Protein AF-A0A699Z373-F1 (afdb_monomer_lite)

Sequence (74 aa):
MFGQQAAAAPGTRSVPYQKIVEKDGTNSANGQPATATFLTITAMPAYLSKSMEELRWEDYQPWFGRTAAAVFTA

Radius of gyration: 19.25 Å; chains: 1; bounding box: 43×32×58 Å

Organism: Haematococcus lacustris (NCBI:txid44745)

Structure (mmCIF, N/CA/C/O backbone):
data_AF-A0A699Z373-F1
#
_entry.id   AF-A0A699Z373-F1
#
loop_
_atom_site.group_PDB
_atom_site.id
_atom_site.type_symbol
_atom_site.label_atom_id
_atom_site.label_alt_id
_atom_site.label_comp_id
_atom_site.label_asym_id
_atom_site.label_entity_id
_atom_site.label_seq_id
_atom_site.pdbx_PDB_ins_code
_atom_site.Cartn_x
_atom_site.Cartn_y
_atom_site.Cartn_z
_atom_site.occupancy
_atom_site.B_iso_or_equiv
_atom_site.auth_seq_id
_atom_site.auth_comp_id
_atom_site.auth_asym_id
_atom_site.auth_atom_id
_atom_site.pdbx_PDB_model_num
ATOM 1 N N . MET A 1 1 ? 12.373 -23.477 -19.293 1.00 37.72 1 MET A N 1
ATOM 2 C CA . MET A 1 1 ? 11.721 -22.275 -19.851 1.00 37.72 1 MET A CA 1
ATOM 3 C C . MET A 1 1 ? 11.263 -21.412 -18.678 1.00 37.72 1 MET A C 1
ATOM 5 O O . MET A 1 1 ? 10.169 -21.632 -18.181 1.00 37.72 1 MET A O 1
ATOM 9 N N . PHE A 1 2 ? 12.117 -20.526 -18.156 1.00 44.00 2 PHE A N 1
ATOM 10 C CA . PHE A 1 2 ? 11.673 -19.512 -17.188 1.00 44.00 2 PHE A CA 1
ATOM 11 C C . PHE A 1 2 ? 11.066 -18.355 -17.982 1.00 44.00 2 PHE A C 1
ATOM 13 O O . PHE A 1 2 ? 11.667 -17.903 -18.954 1.00 44.00 2 PHE A O 1
ATOM 20 N N . GLY A 1 3 ? 9.825 -18.010 -17.636 1.00 49.75 3 GLY A N 1
ATOM 21 C CA . GLY A 1 3 ? 8.926 -17.182 -18.433 1.00 49.75 3 GLY A CA 1
ATOM 22 C C . GLY A 1 3 ? 9.489 -15.808 -18.781 1.00 49.75 3 GLY A C 1
ATOM 23 O O . GLY A 1 3 ? 10.278 -15.237 -18.033 1.00 49.75 3 GLY A O 1
ATOM 24 N N . GLN A 1 4 ? 9.054 -15.295 -19.934 1.00 47.72 4 GLN A N 1
ATOM 25 C CA . GLN A 1 4 ? 9.276 -13.915 -20.360 1.00 47.72 4 GLN A CA 1
ATOM 26 C C . GLN A 1 4 ? 9.003 -12.963 -19.192 1.00 47.72 4 GLN A C 1
ATOM 28 O O . GLN A 1 4 ? 7.879 -12.895 -18.695 1.00 47.72 4 GLN A O 1
ATOM 33 N N . GLN A 1 5 ? 10.035 -12.239 -18.749 1.00 55.47 5 GLN A N 1
ATOM 34 C CA . GLN A 1 5 ? 9.858 -11.127 -17.825 1.00 55.47 5 GLN A CA 1
ATOM 35 C C . GLN A 1 5 ? 8.950 -10.099 -18.505 1.00 55.47 5 GLN A C 1
ATOM 37 O O . GLN A 1 5 ? 9.314 -9.511 -19.524 1.00 55.47 5 GLN A O 1
ATOM 42 N N . ALA A 1 6 ? 7.750 -9.913 -17.953 1.00 55.88 6 ALA A N 1
ATOM 43 C CA . ALA A 1 6 ? 6.905 -8.780 -18.292 1.00 55.88 6 ALA A CA 1
ATOM 44 C C . ALA A 1 6 ? 7.690 -7.482 -18.044 1.00 55.88 6 ALA A C 1
ATOM 46 O O . ALA A 1 6 ? 8.556 -7.438 -17.166 1.00 55.88 6 ALA A O 1
ATOM 47 N N . ALA A 1 7 ? 7.407 -6.441 -18.832 1.00 59.31 7 ALA A N 1
ATOM 48 C CA . ALA A 1 7 ? 8.057 -5.142 -18.694 1.00 59.31 7 ALA A CA 1
ATOM 49 C C . ALA A 1 7 ? 8.073 -4.700 -17.222 1.00 59.31 7 ALA A C 1
ATOM 51 O O . ALA A 1 7 ? 7.055 -4.797 -16.535 1.00 59.31 7 ALA A O 1
ATOM 52 N N . ALA A 1 8 ? 9.237 -4.252 -16.746 1.00 62.31 8 ALA A N 1
ATOM 53 C CA . ALA A 1 8 ? 9.435 -3.868 -15.356 1.00 62.31 8 ALA A CA 1
ATOM 54 C C . ALA A 1 8 ? 8.378 -2.846 -14.919 1.00 62.31 8 ALA A C 1
ATOM 56 O O . ALA A 1 8 ? 8.312 -1.739 -15.459 1.00 62.31 8 ALA A O 1
ATOM 57 N N . ALA A 1 9 ? 7.545 -3.226 -13.951 1.00 73.94 9 ALA A N 1
ATOM 58 C CA . ALA A 1 9 ? 6.609 -2.299 -13.343 1.00 73.94 9 ALA A CA 1
ATOM 59 C C . ALA A 1 9 ? 7.388 -1.221 -12.558 1.00 73.94 9 ALA A C 1
ATOM 61 O O . ALA A 1 9 ? 8.504 -1.477 -12.104 1.00 73.94 9 ALA A O 1
ATOM 62 N N . PRO A 1 10 ? 6.833 -0.009 -12.396 1.00 79.19 10 PRO A N 1
ATOM 63 C CA . PRO A 1 10 ? 7.550 1.138 -11.828 1.00 79.19 10 PRO A CA 1
ATOM 64 C C . PRO A 1 10 ? 7.946 1.040 -10.337 1.00 79.19 10 PRO A C 1
ATOM 66 O O . PRO A 1 10 ? 8.431 2.032 -9.790 1.00 79.19 10 PRO A O 1
ATOM 69 N N . GLY A 1 11 ? 7.779 -0.112 -9.672 1.00 88.00 11 GLY A N 1
ATOM 70 C CA . GLY A 1 11 ? 8.152 -0.303 -8.269 1.00 88.00 11 GLY A CA 1
ATOM 71 C C . GLY A 1 11 ? 7.501 0.737 -7.359 1.00 88.00 11 GLY A C 1
ATOM 72 O O . GLY A 1 11 ? 6.330 1.099 -7.530 1.00 88.00 11 GLY A O 1
ATOM 73 N N . THR A 1 12 ? 8.279 1.279 -6.422 1.00 91.00 12 THR A N 1
ATOM 74 C CA . THR A 1 12 ? 7.811 2.313 -5.482 1.00 91.00 12 THR A CA 1
ATOM 75 C C . THR A 1 12 ? 7.715 3.713 -6.093 1.00 91.00 12 THR A C 1
ATOM 77 O O . THR A 1 12 ? 7.199 4.633 -5.460 1.00 91.00 12 THR A O 1
ATOM 80 N N . ARG A 1 13 ? 8.169 3.907 -7.337 1.00 88.75 13 ARG A N 1
ATOM 81 C CA . ARG A 1 13 ? 8.226 5.226 -7.996 1.00 88.75 13 ARG A CA 1
ATOM 82 C C . ARG A 1 13 ? 6.892 5.680 -8.596 1.00 88.75 13 ARG A C 1
ATOM 84 O O . ARG A 1 13 ? 6.828 6.753 -9.187 1.00 88.75 13 ARG A O 1
ATOM 91 N N . SER A 1 14 ? 5.840 4.877 -8.454 1.00 87.88 14 SER A N 1
ATOM 92 C CA . SER A 1 14 ? 4.520 5.133 -9.047 1.00 87.88 14 SER A CA 1
ATOM 93 C C . SER A 1 14 ? 3.751 6.242 -8.324 1.00 87.88 14 SER A C 1
ATOM 95 O O . SER A 1 14 ? 3.131 7.092 -8.958 1.00 87.88 14 SER A O 1
ATOM 97 N N . VAL A 1 15 ? 3.780 6.223 -6.989 1.00 92.69 15 VAL A N 1
ATOM 98 C CA . VAL A 1 15 ? 3.041 7.136 -6.104 1.00 92.69 15 VAL A CA 1
ATOM 99 C C . VAL A 1 15 ? 3.942 7.523 -4.924 1.00 92.69 15 VAL A C 1
ATOM 101 O O . VAL A 1 15 ? 4.547 6.623 -4.333 1.00 92.69 15 VAL A O 1
ATOM 104 N N . PRO A 1 16 ? 4.027 8.817 -4.545 1.00 94.94 16 PRO A N 1
ATOM 105 C CA . PRO A 1 16 ? 4.793 9.257 -3.380 1.00 94.94 16 PRO A CA 1
ATOM 106 C C . PRO A 1 16 ? 4.343 8.574 -2.090 1.00 94.94 16 PRO A C 1
ATOM 108 O O . PRO A 1 16 ? 3.148 8.384 -1.868 1.00 94.94 16 PRO A O 1
ATOM 111 N N . TYR A 1 17 ? 5.297 8.255 -1.214 1.00 95.62 17 TYR A N 1
ATOM 112 C CA . TYR A 1 17 ? 4.993 7.644 0.075 1.00 95.62 17 TYR A CA 1
ATOM 113 C C . TYR A 1 17 ? 4.071 8.530 0.921 1.00 95.62 17 TYR A C 1
ATOM 115 O O . TYR A 1 17 ? 4.308 9.728 1.096 1.00 95.62 17 TYR A O 1
ATOM 123 N N . GLN A 1 18 ? 3.061 7.901 1.512 1.00 96.31 18 GLN A N 1
ATOM 124 C CA . GLN A 1 18 ? 2.181 8.509 2.493 1.00 96.31 18 GLN A CA 1
ATOM 125 C C . GLN A 1 18 ? 1.954 7.518 3.634 1.00 96.31 18 GLN A C 1
ATOM 127 O O . GLN A 1 18 ? 1.671 6.345 3.397 1.00 96.31 18 GLN A O 1
ATOM 132 N N . LYS A 1 19 ? 2.050 7.996 4.880 1.00 96.31 19 LYS A N 1
ATOM 133 C CA . LYS A 1 19 ? 1.640 7.197 6.040 1.00 96.31 19 LYS A CA 1
ATOM 134 C C . LYS A 1 19 ? 0.139 6.923 5.965 1.00 96.31 19 LYS A C 1
ATOM 136 O O . LYS A 1 19 ? -0.636 7.834 5.672 1.00 96.31 19 LYS A O 1
ATOM 141 N N . ILE A 1 20 ? -0.265 5.705 6.288 1.00 96.75 20 ILE A N 1
ATOM 142 C CA . ILE A 1 20 ? -1.678 5.333 6.325 1.00 96.75 20 ILE A CA 1
ATOM 143 C C . ILE A 1 20 ? -2.148 5.373 7.775 1.00 96.75 20 ILE A C 1
ATOM 145 O O . ILE A 1 20 ? -1.456 4.893 8.671 1.00 96.75 20 ILE A O 1
ATOM 149 N N . VAL A 1 21 ? -3.296 6.004 8.014 1.00 95.12 21 VAL A N 1
ATOM 150 C CA . VAL A 1 21 ? -3.932 6.067 9.333 1.00 95.12 21 VAL A CA 1
ATOM 151 C C . VAL A 1 21 ? -5.309 5.442 9.205 1.00 95.12 21 VAL A C 1
ATOM 153 O O . VAL A 1 21 ? -6.135 5.929 8.435 1.00 95.12 21 VAL A O 1
ATOM 156 N N . GLU A 1 22 ? -5.557 4.381 9.961 1.00 91.81 22 GLU A N 1
ATOM 157 C CA . GLU A 1 22 ? -6.836 3.672 9.965 1.00 91.81 22 GLU A CA 1
ATOM 158 C C . GLU A 1 22 ? -7.474 3.735 11.347 1.00 91.81 22 GLU A C 1
ATOM 160 O O . GLU A 1 22 ? -6.786 3.860 12.362 1.00 91.81 22 GLU A O 1
ATOM 165 N N . LYS A 1 23 ? -8.806 3.661 11.389 1.00 90.50 23 LYS A N 1
ATOM 166 C CA . LYS A 1 23 ? -9.537 3.524 12.649 1.00 90.50 23 LYS A CA 1
ATOM 167 C C . LYS A 1 23 ? -9.341 2.103 13.157 1.00 90.50 23 LYS A C 1
ATOM 169 O O . LYS 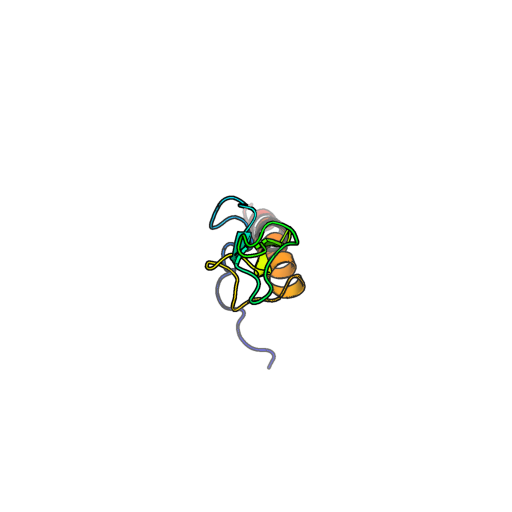A 1 23 ? -9.682 1.151 12.463 1.00 90.50 23 LYS A O 1
ATOM 174 N N . ASP A 1 24 ? -8.819 1.985 14.362 1.00 84.62 24 ASP A N 1
ATOM 175 C CA . ASP A 1 24 ? -8.837 0.741 15.107 1.00 84.62 24 ASP A CA 1
ATOM 176 C C . ASP A 1 24 ? -10.245 0.554 15.705 1.00 84.62 24 ASP A C 1
ATOM 178 O O . ASP A 1 24 ? -10.912 1.518 16.088 1.00 84.62 24 ASP A O 1
ATOM 182 N N . GLY A 1 25 ? -10.729 -0.688 15.744 1.00 82.75 25 GLY A N 1
ATOM 183 C CA . GLY A 1 25 ? -12.054 -1.038 16.270 1.00 82.75 25 GLY A CA 1
ATOM 184 C C . GLY A 1 25 ? -12.172 -0.872 17.788 1.00 82.75 25 GLY A C 1
ATOM 185 O O . GLY A 1 25 ? -13.234 -1.116 18.360 1.00 82.75 25 GLY A O 1
ATOM 186 N N . THR A 1 26 ? -11.084 -0.474 18.446 1.00 84.00 26 THR A N 1
ATOM 187 C CA . THR A 1 26 ? -11.026 -0.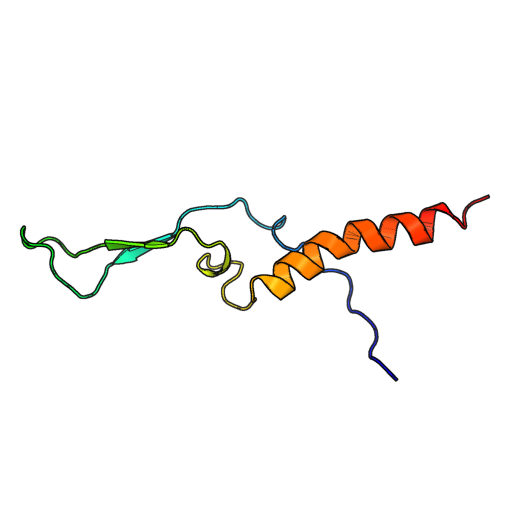193 19.875 1.00 84.00 26 THR A CA 1
ATOM 188 C C . THR A 1 26 ? -11.301 1.285 20.161 1.00 84.00 26 THR A C 1
ATOM 190 O O . THR A 1 26 ? -10.999 2.176 19.367 1.00 84.00 26 THR A O 1
ATOM 193 N N . ASN A 1 27 ? -11.887 1.575 21.323 1.00 83.31 27 ASN A N 1
ATOM 194 C CA . ASN A 1 27 ? -12.012 2.946 21.806 1.00 83.31 27 ASN A CA 1
ATOM 195 C C . ASN A 1 27 ? -10.792 3.288 22.663 1.00 83.31 27 ASN A C 1
ATOM 197 O O . ASN A 1 27 ? -10.414 2.532 23.557 1.00 83.31 27 ASN A O 1
ATOM 201 N N . SER A 1 28 ? -10.210 4.458 22.425 1.00 80.25 28 SER A N 1
ATOM 202 C CA . SER A 1 28 ? -9.224 5.055 23.324 1.00 80.25 28 SER A CA 1
ATOM 203 C C . SER A 1 28 ? -9.863 5.372 24.679 1.00 80.25 28 SER A C 1
ATOM 205 O O . SER A 1 28 ? -11.078 5.548 24.776 1.00 80.25 28 SER A O 1
ATOM 207 N N . ALA A 1 29 ? -9.040 5.544 25.719 1.00 78.56 29 ALA A N 1
ATOM 208 C CA . ALA A 1 29 ? -9.489 5.859 27.083 1.00 78.56 29 ALA A CA 1
ATOM 209 C C . ALA A 1 29 ? -10.446 7.071 27.174 1.00 78.56 29 ALA A C 1
ATOM 211 O O . ALA A 1 29 ? -11.271 7.146 28.078 1.00 78.56 29 ALA A O 1
ATOM 212 N N . ASN A 1 30 ? -10.379 7.983 26.199 1.00 84.94 30 ASN A N 1
ATOM 213 C CA . ASN A 1 30 ? -11.214 9.184 26.113 1.00 84.94 30 ASN A CA 1
ATOM 214 C C . ASN A 1 30 ? -12.505 8.983 25.287 1.00 84.94 30 ASN A C 1
ATOM 216 O O . ASN A 1 30 ? -13.114 9.960 24.852 1.00 84.94 30 ASN A O 1
ATOM 220 N N . GLY A 1 31 ? -12.890 7.737 24.985 1.00 81.62 31 GLY A N 1
ATOM 221 C CA . GLY A 1 31 ? -14.081 7.406 24.190 1.00 81.62 31 GLY A CA 1
ATOM 222 C C . GLY A 1 31 ? -13.981 7.759 22.701 1.00 81.62 31 GLY A C 1
ATOM 223 O O . GLY A 1 31 ? -14.968 7.648 21.982 1.00 81.62 31 GLY A O 1
ATOM 224 N N . GLN A 1 32 ? -12.806 8.189 22.234 1.00 82.88 32 GLN A N 1
ATOM 225 C CA . GLN A 1 32 ? -12.535 8.424 20.815 1.00 82.88 32 GLN A CA 1
ATOM 226 C C . GLN A 1 32 ? -12.095 7.121 20.143 1.00 82.88 32 GLN A C 1
ATOM 228 O O . GLN A 1 32 ? -11.356 6.361 20.774 1.00 82.88 32 GLN A O 1
ATOM 233 N N . PRO A 1 33 ? -12.487 6.861 18.883 1.00 84.50 33 PRO A N 1
ATOM 234 C CA . PRO A 1 33 ? -12.001 5.693 18.156 1.00 84.50 33 PRO A CA 1
ATOM 235 C C . PRO A 1 33 ? -10.473 5.731 18.117 1.00 84.50 33 PRO A C 1
ATOM 237 O O . PRO A 1 33 ? -9.881 6.754 17.759 1.00 84.50 33 PRO A O 1
ATOM 240 N N . ALA A 1 34 ? -9.832 4.643 18.539 1.00 89.12 34 ALA A N 1
ATOM 241 C CA . ALA A 1 34 ? -8.392 4.515 18.425 1.00 89.12 34 ALA A CA 1
ATOM 242 C C . ALA A 1 34 ? -7.995 4.529 16.943 1.00 89.12 34 ALA A C 1
ATOM 244 O O . ALA A 1 34 ? -8.783 4.191 16.058 1.00 89.12 34 ALA A O 1
ATOM 245 N N . THR A 1 35 ? -6.773 4.962 16.653 1.00 90.81 35 THR A N 1
ATOM 246 C CA . THR A 1 35 ? -6.246 4.974 15.286 1.00 90.81 35 THR A CA 1
ATOM 247 C C . THR A 1 35 ? -4.902 4.275 15.239 1.00 90.81 35 THR A C 1
ATOM 249 O O . THR A 1 35 ? -4.017 4.600 16.032 1.00 90.81 35 THR A O 1
ATOM 252 N N . ALA A 1 36 ? -4.725 3.376 14.276 1.00 91.38 36 ALA A N 1
ATOM 253 C CA . ALA A 1 36 ? -3.446 2.760 13.965 1.00 91.38 36 ALA A CA 1
ATOM 254 C C . ALA A 1 36 ? -2.748 3.558 12.857 1.00 91.38 36 ALA A C 1
ATOM 256 O O . ALA A 1 36 ? -3.365 3.922 11.856 1.00 91.38 36 ALA A O 1
ATOM 257 N N . THR A 1 37 ? -1.458 3.847 13.036 1.00 94.62 37 THR A N 1
ATOM 258 C CA . THR A 1 37 ? -0.628 4.466 11.993 1.00 94.62 37 THR A CA 1
ATOM 259 C C . THR A 1 37 ? 0.309 3.421 11.407 1.00 94.62 37 THR A C 1
ATOM 261 O O . THR A 1 37 ? 1.187 2.912 12.102 1.00 94.62 37 THR A O 1
ATOM 264 N N . PHE A 1 38 ? 0.160 3.142 10.118 1.00 95.62 38 PHE A N 1
ATOM 265 C CA . PHE A 1 38 ? 1.026 2.251 9.363 1.00 95.62 38 PHE A CA 1
ATOM 266 C C . PHE A 1 38 ? 2.129 3.057 8.674 1.00 95.62 38 PHE A C 1
ATOM 268 O O . PHE A 1 38 ? 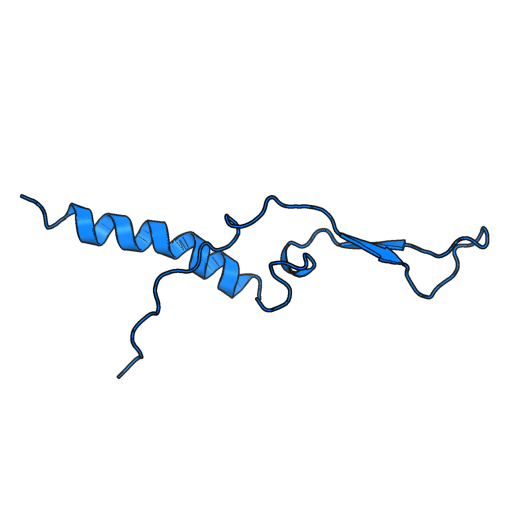1.864 3.938 7.852 1.00 95.62 38 PHE A O 1
ATOM 275 N N . LEU A 1 39 ? 3.381 2.738 9.009 1.00 96.56 39 LEU A N 1
ATOM 276 C CA . LEU A 1 39 ? 4.583 3.353 8.430 1.00 96.56 39 LEU A CA 1
ATOM 277 C C . LEU A 1 39 ? 5.216 2.478 7.337 1.00 96.56 39 LEU A C 1
ATOM 279 O O . LEU A 1 39 ? 6.431 2.463 7.157 1.00 96.56 39 LEU A O 1
ATOM 283 N N . THR A 1 40 ? 4.387 1.701 6.643 1.00 95.25 40 THR A N 1
ATOM 284 C CA . THR A 1 40 ? 4.804 0.754 5.609 1.00 95.25 40 THR A CA 1
ATOM 285 C C . THR A 1 40 ? 4.182 1.123 4.266 1.00 95.25 40 THR A C 1
ATOM 287 O 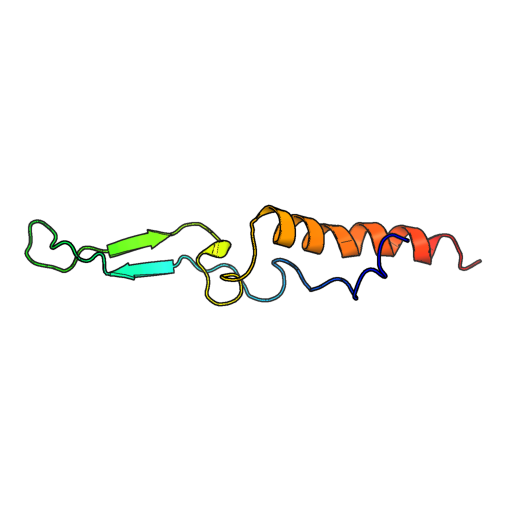O . THR A 1 40 ? 3.006 1.473 4.201 1.00 95.25 40 THR A O 1
ATOM 290 N N . ILE A 1 41 ? 4.959 1.027 3.184 1.00 95.62 41 ILE A N 1
ATOM 291 C CA . ILE A 1 41 ? 4.483 1.332 1.827 1.00 95.62 41 ILE A CA 1
ATOM 292 C C . ILE A 1 41 ? 3.428 0.330 1.341 1.00 95.62 41 ILE A C 1
ATOM 294 O O . ILE A 1 41 ? 2.512 0.715 0.624 1.00 95.62 41 ILE A O 1
ATOM 298 N N . THR A 1 42 ? 3.493 -0.926 1.789 1.00 95.81 42 THR A N 1
ATOM 299 C CA . THR A 1 42 ? 2.527 -1.979 1.425 1.00 95.81 42 THR A CA 1
ATOM 300 C C . THR A 1 42 ? 1.145 -1.780 2.047 1.00 95.81 42 THR A C 1
ATOM 302 O O . THR A 1 42 ? 0.190 -2.405 1.605 1.00 95.81 42 THR A O 1
ATOM 305 N N . ALA A 1 43 ? 1.010 -0.886 3.034 1.00 95.56 43 ALA A N 1
ATOM 306 C CA . ALA A 1 43 ? -0.299 -0.473 3.541 1.00 95.56 43 ALA A CA 1
ATOM 307 C C . ALA A 1 43 ? -0.980 0.557 2.624 1.00 95.56 43 ALA A C 1
ATOM 309 O O . ALA A 1 43 ? -2.179 0.791 2.750 1.00 95.56 43 ALA A O 1
ATOM 310 N N . MET A 1 44 ? -0.246 1.204 1.709 1.00 95.94 44 MET A N 1
ATOM 311 C CA . MET A 1 44 ? -0.844 2.180 0.800 1.00 95.94 44 MET A CA 1
ATOM 312 C C . MET A 1 44 ? -1.709 1.478 -0.260 1.00 95.94 44 MET A C 1
ATOM 314 O O . MET A 1 44 ? -1.268 0.475 -0.824 1.00 95.94 44 MET A O 1
ATOM 318 N N . PRO A 1 45 ? -2.868 2.049 -0.648 1.00 94.56 45 PRO A N 1
ATOM 319 C CA . PRO A 1 45 ? -3.774 1.441 -1.628 1.00 94.56 45 PRO A CA 1
ATOM 320 C C . PRO A 1 45 ? -3.121 1.042 -2.957 1.00 94.56 45 PRO A C 1
ATOM 322 O O . PRO A 1 45 ? -3.472 0.019 -3.537 1.00 94.56 45 PRO A O 1
ATOM 325 N N . ALA A 1 46 ? -2.141 1.822 -3.423 1.00 93.50 46 ALA A N 1
ATOM 326 C CA . ALA A 1 46 ? -1.415 1.559 -4.666 1.00 93.50 46 ALA A CA 1
ATOM 327 C C . ALA A 1 46 ? -0.555 0.280 -4.630 1.00 93.50 46 ALA A C 1
ATOM 329 O O . ALA A 1 46 ? -0.175 -0.228 -5.683 1.00 93.50 46 ALA A O 1
ATOM 330 N N . TYR A 1 47 ? -0.239 -0.231 -3.437 1.00 94.88 47 TYR A N 1
ATOM 331 C CA . TYR A 1 47 ? 0.729 -1.306 -3.228 1.00 94.88 47 TYR A CA 1
ATOM 332 C C . TYR A 1 47 ? 0.180 -2.467 -2.380 1.00 94.88 47 TYR A C 1
ATOM 334 O O . TYR A 1 47 ? 0.940 -3.365 -2.034 1.00 94.88 47 TYR A O 1
ATOM 342 N N . LEU A 1 48 ? -1.130 -2.494 -2.090 1.00 94.44 48 LEU A N 1
ATOM 343 C CA . LEU A 1 48 ? -1.783 -3.545 -1.286 1.00 94.44 48 LEU A CA 1
ATOM 344 C C . LEU A 1 48 ? -1.624 -4.959 -1.864 1.00 94.44 48 LEU A C 1
ATOM 346 O O . LEU A 1 48 ? -1.673 -5.939 -1.128 1.00 94.44 48 LEU A O 1
ATOM 350 N N . SER A 1 49 ? -1.465 -5.074 -3.184 1.00 94.75 49 SER A N 1
ATOM 351 C CA . SER A 1 49 ? -1.316 -6.354 -3.881 1.00 94.75 49 SER A CA 1
ATOM 352 C C . SER A 1 49 ? 0.131 -6.834 -3.994 1.00 94.75 49 SER A C 1
ATOM 354 O O . SER A 1 49 ? 0.368 -7.843 -4.654 1.00 94.75 49 SER A O 1
ATOM 356 N N . LYS A 1 50 ? 1.093 -6.116 -3.401 1.00 92.94 50 LYS A N 1
ATOM 357 C CA . LYS A 1 50 ? 2.522 -6.407 -3.532 1.00 92.94 50 LYS A CA 1
ATOM 358 C C . LYS A 1 50 ? 3.197 -6.550 -2.176 1.00 92.94 50 LYS A C 1
ATOM 360 O O . LYS A 1 50 ? 2.897 -5.833 -1.222 1.00 92.94 50 LYS A O 1
ATOM 365 N N . SER A 1 51 ? 4.169 -7.449 -2.122 1.00 94.94 51 SER A N 1
ATOM 366 C CA . SER A 1 51 ? 5.130 -7.556 -1.027 1.00 94.94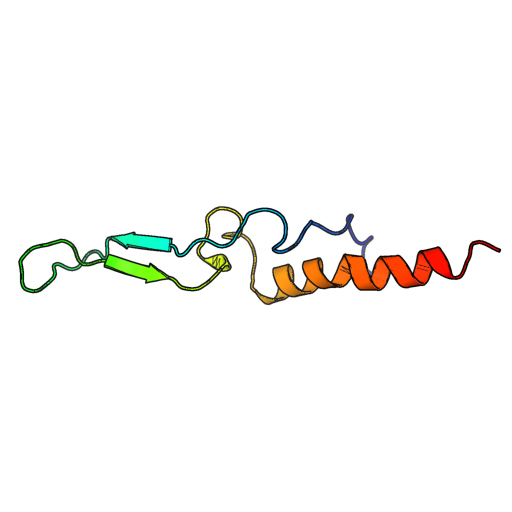 51 SER A CA 1
ATOM 367 C C . SER A 1 51 ? 6.227 -6.490 -1.124 1.00 94.94 51 SER A C 1
ATOM 369 O O . SER A 1 51 ? 6.434 -5.847 -2.158 1.00 94.94 51 SER A O 1
ATOM 371 N N . MET A 1 52 ? 6.972 -6.323 -0.031 1.00 94.50 52 MET A N 1
ATOM 372 C CA . MET A 1 52 ? 8.145 -5.445 0.008 1.00 94.50 52 MET A CA 1
ATOM 373 C C . MET A 1 52 ? 9.216 -5.893 -0.982 1.00 94.50 52 MET A C 1
ATOM 375 O O . MET A 1 52 ? 9.844 -5.070 -1.649 1.00 94.50 52 MET A O 1
ATOM 379 N N . GLU A 1 53 ? 9.426 -7.202 -1.074 1.00 94.44 53 GLU A N 1
ATOM 380 C CA . GLU A 1 53 ? 10.438 -7.818 -1.916 1.00 94.44 53 GLU A CA 1
ATOM 381 C C . GLU A 1 53 ? 10.103 -7.649 -3.400 1.00 94.44 53 GLU A C 1
ATOM 383 O O . GLU A 1 53 ? 11.003 -7.351 -4.181 1.00 94.44 53 GLU A O 1
ATOM 388 N N . GLU A 1 54 ? 8.828 -7.753 -3.789 1.00 92.50 54 GLU A N 1
ATOM 389 C CA . GLU A 1 54 ? 8.386 -7.482 -5.165 1.00 92.50 54 GLU A CA 1
ATOM 390 C C . GLU A 1 54 ? 8.608 -6.021 -5.557 1.00 92.50 54 GLU A C 1
ATOM 392 O O . GLU A 1 54 ? 9.184 -5.749 -6.610 1.00 92.50 54 GLU A O 1
ATOM 397 N N . LEU A 1 55 ? 8.230 -5.073 -4.693 1.00 93.38 55 LEU A N 1
ATOM 398 C CA . LEU A 1 55 ? 8.472 -3.645 -4.931 1.00 93.38 55 LEU A CA 1
ATOM 399 C C . LEU A 1 55 ? 9.969 -3.336 -5.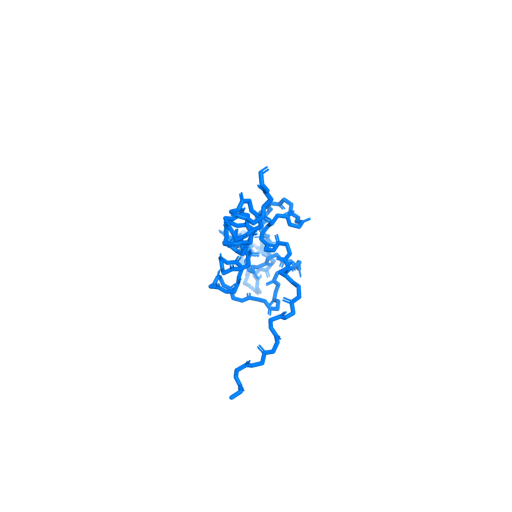046 1.00 93.38 55 LEU A C 1
ATOM 401 O O . LEU A 1 55 ? 10.398 -2.635 -5.963 1.00 93.38 55 LEU A O 1
ATOM 405 N N . ARG A 1 56 ? 10.778 -3.906 -4.144 1.00 93.06 56 ARG A N 1
ATOM 406 C CA . ARG A 1 56 ? 12.239 -3.785 -4.160 1.00 93.06 56 ARG A CA 1
ATOM 407 C C . ARG A 1 56 ? 12.825 -4.365 -5.445 1.00 93.06 56 ARG A C 1
ATOM 409 O O . ARG A 1 56 ? 13.718 -3.760 -6.033 1.00 93.06 56 ARG A O 1
ATOM 416 N N . TRP A 1 57 ? 12.341 -5.526 -5.877 1.00 88.94 57 TRP A N 1
ATOM 417 C CA . TRP A 1 57 ? 12.767 -6.167 -7.116 1.00 88.94 57 TRP A CA 1
ATOM 418 C C . TRP A 1 57 ? 12.475 -5.287 -8.333 1.00 88.94 57 TRP A C 1
ATOM 420 O O . TRP A 1 57 ? 13.374 -5.041 -9.139 1.00 88.94 57 TRP A O 1
ATOM 430 N N . GLU A 1 58 ? 11.257 -4.758 -8.433 1.00 90.88 58 GLU A N 1
ATOM 431 C CA . GLU A 1 58 ? 10.842 -3.831 -9.489 1.00 90.88 58 GLU A CA 1
ATOM 432 C C . GLU A 1 58 ? 11.692 -2.559 -9.507 1.00 90.88 58 GLU A C 1
ATOM 434 O O . GLU A 1 58 ? 12.128 -2.124 -10.571 1.00 90.88 58 GLU A O 1
ATOM 439 N N . ASP A 1 59 ? 12.026 -2.004 -8.341 1.00 89.50 59 ASP A N 1
ATOM 440 C CA . ASP A 1 59 ? 12.872 -0.814 -8.254 1.00 89.50 59 ASP A CA 1
ATOM 441 C C . ASP A 1 59 ? 14.309 -1.026 -8.737 1.00 89.50 59 ASP A C 1
ATOM 443 O O . ASP A 1 59 ? 14.951 -0.054 -9.160 1.00 89.50 59 ASP A O 1
ATOM 447 N N . TYR A 1 60 ? 14.801 -2.268 -8.695 1.00 88.06 60 TYR A N 1
ATOM 448 C CA . TYR A 1 60 ? 16.113 -2.649 -9.213 1.00 88.06 60 TYR A CA 1
ATOM 449 C C . TYR A 1 60 ? 16.120 -2.957 -10.713 1.00 88.06 60 TYR A C 1
ATOM 451 O O . TYR A 1 60 ? 17.167 -2.817 -11.347 1.00 88.06 60 TYR A O 1
ATOM 459 N N . GLN A 1 61 ? 14.990 -3.331 -11.318 1.00 82.06 61 GLN A N 1
ATOM 460 C CA . GLN A 1 61 ? 14.917 -3.643 -12.753 1.00 82.06 61 GLN A CA 1
ATOM 461 C C . GLN A 1 61 ? 15.457 -2.518 -13.666 1.00 82.06 61 GLN A C 1
ATOM 463 O O . GLN A 1 61 ? 16.246 -2.824 -14.565 1.00 82.06 61 GLN A O 1
ATOM 468 N N . PRO A 1 62 ? 15.152 -1.219 -13.442 1.00 70.50 62 PRO A N 1
ATOM 469 C CA . PRO A 1 62 ? 15.725 -0.128 -14.233 1.00 70.50 62 PRO A CA 1
ATOM 470 C C . PRO A 1 62 ? 17.255 -0.054 -14.167 1.00 70.50 62 PRO A C 1
ATOM 472 O O . PRO A 1 62 ? 17.882 0.457 -15.094 1.00 70.50 62 PRO A O 1
ATOM 475 N N . TRP A 1 63 ? 17.868 -0.545 -13.085 1.00 59.50 63 TRP A N 1
ATOM 476 C CA . TRP A 1 63 ? 19.323 -0.595 -12.948 1.00 59.50 63 TRP A CA 1
ATOM 477 C C . TRP A 1 63 ? 19.930 -1.742 -13.760 1.00 59.50 63 TRP A C 1
ATOM 479 O O . TRP A 1 63 ? 20.946 -1.554 -14.426 1.00 59.50 63 TRP A O 1
ATOM 489 N N . PHE A 1 64 ? 19.269 -2.901 -13.783 1.00 57.91 64 PHE A N 1
ATOM 490 C CA . PHE A 1 64 ? 19.706 -4.058 -14.569 1.00 57.91 64 PHE A CA 1
ATOM 491 C C . PHE A 1 64 ? 19.443 -3.909 -16.079 1.00 57.91 64 PHE A C 1
ATOM 493 O O . PHE A 1 64 ? 20.207 -4.432 -16.885 1.00 57.91 64 PHE A O 1
ATOM 500 N N . GLY A 1 65 ? 18.416 -3.156 -16.488 1.00 55.38 65 GLY A N 1
ATOM 501 C CA . GLY A 1 65 ? 18.117 -2.889 -17.903 1.00 55.38 65 GLY A CA 1
ATOM 502 C C . GLY A 1 65 ? 18.988 -1.804 -18.553 1.00 55.38 65 GLY A C 1
ATOM 503 O O . GLY A 1 65 ? 19.112 -1.762 -19.776 1.00 55.38 65 GLY A O 1
ATOM 504 N N . ARG A 1 66 ? 19.620 -0.929 -17.758 1.00 52.38 66 ARG A N 1
ATOM 505 C CA . ARG A 1 66 ? 20.464 0.168 -18.270 1.00 52.38 66 ARG A CA 1
ATOM 506 C C . ARG A 1 66 ? 21.880 -0.263 -18.649 1.00 52.38 66 ARG A C 1
ATOM 508 O O . ARG A 1 66 ? 22.465 0.343 -19.540 1.00 52.38 66 ARG A O 1
ATOM 515 N N . THR A 1 67 ? 22.426 -1.302 -18.025 1.00 49.16 67 THR A N 1
ATOM 516 C CA . THR A 1 67 ? 23.780 -1.793 -18.337 1.00 49.16 67 THR A CA 1
ATOM 517 C C . THR A 1 67 ? 23.811 -2.739 -19.537 1.00 49.16 67 THR A C 1
ATOM 519 O O . THR A 1 67 ? 24.819 -2.790 -20.229 1.00 49.16 67 THR A O 1
ATOM 522 N N . ALA A 1 68 ? 22.714 -3.436 -19.847 1.00 48.97 68 ALA A N 1
ATOM 523 C CA . ALA A 1 68 ? 22.647 -4.314 -21.018 1.00 48.97 68 ALA A CA 1
ATOM 524 C C . ALA A 1 68 ? 22.462 -3.544 -22.342 1.00 48.97 68 ALA A C 1
ATOM 526 O O . ALA A 1 68 ? 23.028 -3.934 -23.360 1.00 48.97 68 ALA A O 1
ATOM 527 N N . ALA A 1 69 ? 21.714 -2.434 -22.337 1.00 46.25 69 ALA A N 1
ATOM 528 C CA . ALA A 1 69 ? 21.483 -1.627 -23.540 1.00 46.25 69 ALA A CA 1
ATOM 529 C C . ALA A 1 69 ? 22.668 -0.709 -23.901 1.00 46.25 69 ALA A C 1
ATOM 531 O O . ALA A 1 69 ? 22.888 -0.436 -25.075 1.00 46.25 69 ALA A O 1
ATOM 532 N N . ALA A 1 70 ? 23.452 -0.257 -22.915 1.00 47.94 70 ALA A N 1
ATOM 533 C CA . ALA A 1 70 ? 24.565 0.672 -23.138 1.00 47.94 70 ALA A CA 1
ATOM 534 C C . ALA A 1 70 ? 25.881 0.002 -23.591 1.00 47.94 70 ALA A C 1
ATOM 536 O O . ALA A 1 70 ? 26.817 0.704 -23.952 1.00 47.94 70 ALA A O 1
ATOM 537 N N . VAL A 1 71 ? 25.969 -1.335 -23.581 1.00 49.62 71 VAL A N 1
ATOM 538 C CA . VAL A 1 71 ? 27.173 -2.087 -24.003 1.00 49.62 71 VAL A CA 1
ATOM 539 C C . VAL A 1 71 ? 27.101 -2.532 -25.478 1.00 49.62 71 VAL A C 1
ATOM 541 O O . VAL A 1 71 ? 28.098 -2.985 -26.029 1.00 49.62 71 VAL A O 1
ATOM 544 N N . PHE A 1 72 ? 25.955 -2.363 -26.153 1.00 44.91 72 PHE A N 1
ATOM 545 C CA . PHE A 1 72 ? 25.731 -2.831 -27.535 1.00 44.91 72 PHE A CA 1
ATOM 546 C C . PHE A 1 72 ? 25.418 -1.733 -28.563 1.00 44.91 72 PHE A C 1
ATOM 548 O O . PHE A 1 72 ? 25.022 -2.035 -29.689 1.00 44.91 72 PHE A O 1
ATOM 555 N N . THR A 1 73 ? 25.626 -0.464 -28.223 1.00 41.88 73 THR A N 1
ATOM 556 C CA . THR A 1 73 ? 25.684 0.625 -29.209 1.00 41.88 73 THR A CA 1
ATOM 557 C C . THR A 1 73 ? 27.114 1.141 -29.273 1.00 41.88 73 THR A C 1
ATOM 559 O O . THR A 1 73 ? 27.653 1.558 -28.252 1.00 41.88 73 THR A O 1
ATOM 562 N N . ALA A 1 74 ? 27.683 0.995 -30.471 1.00 39.97 74 ALA A N 1
ATOM 563 C CA . ALA A 1 74 ? 29.073 1.184 -30.876 1.00 39.97 74 ALA A CA 1
ATOM 564 C C . ALA A 1 74 ? 29.692 2.549 -30.541 1.00 39.97 74 ALA A C 1
ATOM 566 O O . ALA A 1 74 ? 28.936 3.544 -30.467 1.00 39.97 74 ALA A O 1
#

Secondary structure (DSSP, 8-state):
-----PPPP-GGGGS----EEEEEEEEPTTSSEEEEEE--GGGSGGGTT--HHHHHHHHHHHHHHHHHHTTS--

InterPro domains:
  IPR037665 Nucleoporin peptidase S59-like [PTHR23198] (1-62)

pLDDT: mean 79.28, std 18.74, range [37.72, 96.75]

Foldseek 3Di:
DPDDDDDQDQQLNPDDDDWDKAFDPDADPVRHGDIDIHPDRCPDPVNVVHDPVSSVVSNCVVVVVVVVVVVPDD